Protein AF-A0A959UAZ9-F1 (afdb_monomer_lite)

Secondary structure (DSSP, 8-state):
-HHHHHHHTTS----HHHHHHHHTTTHHHHHHHHHHHHHHHHHHHHTT-GGG-S---HHHHHHHHHHHHHHHHHTHHHHHHHHHHHHHHHHHHHHHH-TT-HHHHHHHHHHHHSHHHHHHHHHTT-THHHHHHHHHHHHHHHHHHHHT-

Sequence (149 aa):
HNLILKKLRKDKKTTPKRILKILGTNYIHLIGFIITTYFSSIIFSLLKLERYTNEFTIDSLIVWVFTVPLLIFTYGLIFLGGFYLSIIIMDSIGFFLFPNQTRRILLIEWLIIIPPFVYWAFQYDYWLWLTLSVSFLITQLIKEKIINK

pLDDT: mean 85.05, std 13.97, range [45.28, 98.06]

Foldseek 3Di:
DVVVVVVVVPPPQQDPVLLVVLLVLCVLLVVLLLVLVLVVLVVCCVVCPVVNVPPDDPVVVVVCVVVVVVCCVPVVPVVVVVLSVLCSVLSVVCCRVPVPPLLVSLVVSLVVRLPVLVVCCVVVVPCSSVSSSVSSVVSSVVSSVVSVD

Structure (mmCIF, N/CA/C/O backbone):
data_AF-A0A959UAZ9-F1
#
_entry.id   AF-A0A959UAZ9-F1
#
loop_
_atom_site.group_PDB
_atom_site.id
_atom_site.type_symbol
_atom_site.label_atom_id
_atom_site.label_alt_id
_atom_site.label_comp_id
_atom_site.label_asym_id
_atom_site.label_entity_id
_atom_site.label_seq_id
_atom_site.pdbx_PDB_ins_code
_atom_site.Cartn_x
_atom_site.Cartn_y
_atom_site.Cartn_z
_atom_site.occupancy
_atom_site.B_iso_or_equiv
_atom_site.auth_seq_id
_atom_site.auth_comp_id
_atom_site.auth_asym_id
_atom_site.auth_atom_id
_atom_site.pdbx_PDB_model_num
ATOM 1 N N . HIS A 1 1 ? -25.325 -20.323 29.694 1.00 55.19 1 HIS A N 1
ATOM 2 C CA . HIS A 1 1 ? -25.968 -19.491 28.651 1.00 55.19 1 HIS A CA 1
ATOM 3 C C . HIS A 1 1 ? -25.655 -17.988 28.805 1.00 55.19 1 HIS A C 1
ATOM 5 O O . HIS A 1 1 ? -25.066 -17.405 27.904 1.00 55.19 1 HIS A O 1
ATOM 11 N N . ASN A 1 2 ? -25.900 -17.369 29.971 1.00 60.50 2 ASN A N 1
ATOM 12 C CA . ASN A 1 2 ? -25.650 -15.929 30.205 1.00 60.50 2 ASN A CA 1
ATOM 13 C C . ASN A 1 2 ? -24.175 -15.464 30.124 1.00 60.50 2 ASN A C 1
ATOM 15 O O . ASN A 1 2 ? -23.905 -14.321 29.763 1.00 60.50 2 ASN A O 1
ATOM 19 N N . LEU A 1 3 ? -23.207 -16.337 30.424 1.00 55.66 3 LEU A N 1
ATOM 20 C CA . LEU A 1 3 ? -21.769 -16.031 30.324 1.00 55.66 3 LEU A CA 1
ATOM 21 C C . LEU A 1 3 ? -21.269 -15.942 28.874 1.00 55.66 3 LEU A C 1
ATOM 23 O O . LEU A 1 3 ? -20.425 -15.104 28.573 1.00 55.66 3 LEU A O 1
ATOM 27 N N . ILE A 1 4 ? -21.830 -16.752 27.972 1.00 57.91 4 ILE A N 1
ATOM 28 C CA . ILE A 1 4 ? -21.494 -16.738 26.540 1.00 57.91 4 ILE A CA 1
ATOM 29 C C . ILE A 1 4 ? -22.067 -15.470 25.897 1.00 57.91 4 ILE A C 1
ATOM 31 O O . ILE A 1 4 ? -21.345 -14.755 25.212 1.00 57.91 4 ILE A O 1
ATOM 35 N N . LEU A 1 5 ? -23.312 -15.111 26.229 1.00 52.50 5 LEU A N 1
ATOM 36 C CA . LEU A 1 5 ? -23.935 -13.859 25.785 1.00 52.50 5 LEU A CA 1
ATOM 37 C C . LEU A 1 5 ? -23.234 -12.614 26.354 1.00 52.50 5 LEU A C 1
ATOM 39 O O . LEU A 1 5 ? -23.046 -11.643 25.630 1.00 52.50 5 LEU A O 1
ATOM 43 N N . LYS A 1 6 ? -22.764 -12.634 27.612 1.00 48.34 6 LYS A N 1
ATOM 44 C CA . LYS A 1 6 ? -21.930 -11.548 28.167 1.00 48.34 6 LYS A CA 1
ATOM 45 C C . LYS A 1 6 ? -20.558 -11.450 27.499 1.00 48.34 6 LYS A C 1
ATOM 47 O O . LYS A 1 6 ? -20.059 -10.339 27.356 1.00 48.34 6 LYS A O 1
ATOM 52 N N . LYS A 1 7 ? -19.954 -12.572 27.090 1.00 46.31 7 LYS A N 1
ATOM 53 C CA . LYS A 1 7 ? -18.667 -12.602 26.377 1.00 46.31 7 LYS A CA 1
ATOM 54 C C . LYS A 1 7 ? -18.812 -12.096 24.936 1.00 46.31 7 LYS A C 1
ATOM 56 O O . LYS A 1 7 ? -17.991 -11.294 24.516 1.00 46.31 7 LYS A O 1
ATOM 61 N N . LEU A 1 8 ? -19.906 -12.451 24.254 1.00 47.97 8 LEU A N 1
ATOM 62 C CA . LEU A 1 8 ? -20.292 -11.909 22.941 1.00 47.97 8 LEU A CA 1
ATOM 63 C C . LEU A 1 8 ? -20.649 -10.411 23.011 1.00 47.97 8 LEU A C 1
ATOM 65 O O . LEU A 1 8 ? -20.293 -9.640 22.133 1.00 47.97 8 LEU A O 1
ATOM 69 N N . ARG A 1 9 ? -21.281 -9.956 24.102 1.00 45.28 9 ARG A N 1
ATOM 70 C CA . ARG A 1 9 ? -21.607 -8.535 24.344 1.00 45.28 9 ARG A CA 1
ATOM 71 C C . ARG A 1 9 ? -20.401 -7.691 24.786 1.00 45.28 9 ARG A C 1
ATOM 73 O O . ARG A 1 9 ? -20.503 -6.468 24.844 1.00 45.28 9 ARG A O 1
ATOM 80 N N . LYS A 1 10 ? -19.266 -8.328 25.106 1.00 45.38 10 LYS A N 1
ATOM 81 C CA . LYS A 1 10 ? -17.994 -7.666 25.442 1.00 45.38 10 LYS A CA 1
ATOM 82 C C . LYS A 1 10 ? -17.097 -7.457 24.217 1.00 45.38 10 LYS A C 1
ATOM 84 O O . LYS A 1 10 ? -15.975 -6.981 24.386 1.00 45.38 10 LYS A O 1
ATOM 89 N N . ASP A 1 11 ? -17.587 -7.724 23.005 1.00 52.94 11 ASP A N 1
ATOM 90 C CA . ASP A 1 11 ? -17.076 -7.043 21.818 1.00 52.94 11 ASP A CA 1
ATOM 91 C C . ASP A 1 11 ? -17.480 -5.572 21.942 1.00 52.94 11 ASP A C 1
ATOM 93 O O . ASP A 1 11 ? -18.581 -5.152 21.583 1.00 52.94 11 ASP A O 1
ATOM 97 N N . LYS A 1 12 ? -16.599 -4.780 22.567 1.00 55.16 12 LYS A N 1
ATOM 98 C CA . LYS A 1 12 ? -16.704 -3.321 22.579 1.00 55.16 12 LYS A CA 1
ATOM 99 C C . LYS A 1 12 ? -16.917 -2.881 21.133 1.00 55.16 12 LYS A C 1
ATOM 101 O O . LYS A 1 12 ? -15.979 -2.969 20.341 1.00 55.16 12 LYS A O 1
ATOM 106 N N . LYS A 1 13 ? -18.124 -2.394 20.811 1.00 58.81 13 LYS A N 1
ATOM 107 C CA . LYS A 1 13 ? -18.386 -1.679 19.557 1.00 58.81 13 LYS A CA 1
ATOM 108 C C . LYS A 1 13 ? -17.227 -0.716 19.320 1.00 58.81 13 LYS A C 1
ATOM 110 O O . LYS A 1 13 ? -16.883 0.084 20.196 1.00 58.81 13 LYS A O 1
ATOM 115 N N . THR A 1 14 ? -16.600 -0.834 18.162 1.00 66.44 14 THR A N 1
ATOM 116 C CA . THR A 1 14 ? -15.587 0.101 17.684 1.00 66.44 14 THR A CA 1
ATOM 117 C C . THR A 1 14 ? -16.206 1.488 17.673 1.00 66.44 14 THR A C 1
ATOM 119 O O . THR A 1 14 ? -17.240 1.726 17.054 1.00 66.44 14 THR A O 1
ATOM 122 N N . THR A 1 15 ? -15.610 2.410 18.425 1.00 81.12 15 THR A N 1
ATOM 123 C CA . THR A 1 15 ? -16.076 3.794 18.427 1.00 81.12 15 THR A CA 1
ATOM 124 C C . THR A 1 15 ? -15.678 4.453 17.104 1.00 81.12 15 THR A C 1
ATOM 126 O O . THR A 1 15 ? -14.611 4.129 16.572 1.00 81.12 15 THR A O 1
ATOM 129 N N . PRO A 1 16 ? -16.450 5.428 16.590 1.00 86.38 16 PRO A N 1
ATOM 130 C CA . PRO A 1 16 ? -16.058 6.199 15.406 1.00 86.38 16 PRO A CA 1
ATOM 131 C C . PRO A 1 16 ? -14.650 6.796 15.537 1.00 86.38 16 PRO A C 1
ATOM 133 O O . PRO A 1 16 ? -13.868 6.795 14.594 1.00 86.38 16 PRO A O 1
ATOM 136 N N . LYS A 1 17 ? -14.271 7.197 16.759 1.00 88.69 17 LYS A N 1
ATOM 137 C CA . LYS A 1 17 ? -12.921 7.669 17.094 1.00 88.69 17 LYS A CA 1
ATOM 138 C C . LYS A 1 17 ? -11.832 6.621 16.834 1.00 88.69 17 LYS A C 1
ATOM 140 O O . LYS A 1 17 ? -10.735 6.985 16.425 1.00 88.69 17 LYS A O 1
ATOM 145 N N . ARG A 1 18 ? -12.100 5.334 17.085 1.00 89.56 18 ARG A N 1
ATOM 146 C CA . ARG A 1 18 ? -11.156 4.243 16.790 1.00 89.56 18 ARG A CA 1
ATOM 147 C C . ARG A 1 18 ? -11.045 4.003 15.286 1.00 89.56 18 ARG A C 1
ATOM 149 O O . ARG A 1 18 ? -9.929 3.857 14.807 1.00 89.56 18 ARG A O 1
ATOM 156 N N . ILE A 1 19 ? -12.163 4.023 14.559 1.00 91.75 19 ILE A N 1
ATOM 157 C CA . ILE A 1 19 ? -12.164 3.878 13.094 1.00 91.75 19 ILE A CA 1
ATOM 158 C C . ILE A 1 19 ? -11.368 5.020 12.452 1.00 91.75 19 ILE A C 1
ATOM 160 O O . ILE A 1 19 ? -10.458 4.756 11.681 1.00 91.75 19 ILE A O 1
ATOM 164 N N . LEU A 1 20 ? -11.598 6.274 12.856 1.00 93.81 20 LEU A N 1
ATOM 165 C CA . LEU A 1 20 ? -10.829 7.425 12.363 1.00 93.81 20 LEU A CA 1
ATOM 166 C C . LEU A 1 20 ? -9.319 7.284 12.596 1.00 93.81 20 LEU A C 1
ATOM 168 O O . LEU A 1 20 ? -8.531 7.618 11.716 1.00 93.81 20 LEU A O 1
ATOM 172 N N . LYS A 1 21 ? -8.902 6.755 13.754 1.00 93.12 21 LYS A N 1
ATOM 173 C CA . LYS A 1 21 ? -7.483 6.467 14.013 1.00 93.12 21 LYS A CA 1
ATOM 174 C C . LYS A 1 21 ? -6.924 5.418 13.054 1.00 93.12 21 LYS A C 1
ATOM 176 O O . LYS A 1 21 ? -5.815 5.598 12.573 1.00 93.12 21 LYS A O 1
ATOM 181 N N . ILE A 1 22 ? -7.682 4.355 12.783 1.00 94.12 22 ILE A N 1
ATOM 182 C CA . ILE A 1 22 ? -7.292 3.299 11.839 1.00 94.12 22 ILE A CA 1
ATOM 183 C C . ILE A 1 22 ? -7.173 3.872 10.426 1.00 94.12 22 ILE A C 1
ATOM 185 O O . ILE A 1 22 ? -6.133 3.704 9.800 1.00 94.12 22 ILE A O 1
ATOM 189 N N . LEU A 1 23 ? -8.165 4.633 9.962 1.00 95.56 23 LEU A N 1
ATOM 190 C CA . LEU A 1 23 ? -8.113 5.298 8.656 1.00 95.56 23 LEU A CA 1
ATOM 191 C C . LEU A 1 23 ? -6.904 6.237 8.541 1.00 95.56 23 LEU A C 1
ATOM 193 O O . LEU A 1 23 ? -6.236 6.282 7.511 1.00 95.56 23 LEU A O 1
ATOM 197 N N . GLY A 1 24 ? -6.566 6.925 9.634 1.00 94.81 24 GLY A N 1
ATOM 198 C CA . GLY A 1 24 ? -5.377 7.766 9.734 1.00 94.81 24 GLY A CA 1
ATOM 199 C C . GLY A 1 24 ? -4.048 7.018 9.607 1.00 94.81 24 GLY A C 1
ATOM 200 O O . GLY A 1 24 ? -3.026 7.674 9.466 1.00 94.81 24 GLY A O 1
ATOM 201 N N . THR A 1 25 ? -4.029 5.680 9.627 1.00 96.25 25 THR A N 1
ATOM 202 C CA . THR A 1 25 ? -2.819 4.874 9.374 1.00 96.25 25 THR A CA 1
ATOM 203 C C . THR A 1 25 ? -2.614 4.527 7.899 1.00 96.25 25 THR A C 1
ATOM 205 O O . THR A 1 25 ? -1.526 4.093 7.529 1.00 96.25 25 THR A O 1
ATOM 208 N N . ASN A 1 26 ? -3.603 4.779 7.032 1.00 96.50 26 ASN A N 1
ATOM 209 C CA . ASN A 1 26 ? -3.554 4.383 5.619 1.00 96.50 26 ASN A CA 1
ATOM 210 C C . ASN A 1 26 ? -2.456 5.091 4.813 1.00 96.50 26 ASN A C 1
ATOM 212 O O . ASN A 1 26 ? -2.047 4.572 3.776 1.00 96.50 26 ASN A O 1
ATOM 216 N N . TYR A 1 27 ? -1.911 6.212 5.307 1.00 95.31 27 TYR A N 1
ATOM 217 C CA . TYR A 1 27 ? -0.779 6.914 4.681 1.00 95.31 27 TYR A CA 1
ATOM 218 C C . TYR A 1 27 ? 0.443 6.010 4.459 1.00 95.31 27 TYR A C 1
ATOM 220 O O . TYR A 1 27 ? 1.245 6.262 3.557 1.00 95.31 27 TYR A O 1
ATOM 228 N N . ILE A 1 28 ? 0.586 4.943 5.255 1.00 96.88 28 ILE A N 1
ATOM 229 C CA . ILE A 1 28 ? 1.693 4.001 5.121 1.00 96.88 28 ILE A CA 1
ATOM 230 C C . ILE A 1 28 ? 1.719 3.321 3.752 1.00 96.88 28 ILE A C 1
ATOM 232 O O . ILE A 1 28 ? 2.799 3.031 3.244 1.00 96.88 28 ILE A O 1
ATOM 236 N N . HIS A 1 29 ? 0.558 3.121 3.122 1.00 96.25 29 HIS A N 1
ATOM 237 C CA . HIS A 1 29 ? 0.475 2.526 1.792 1.00 96.25 29 HIS A CA 1
ATOM 238 C C . HIS A 1 29 ? 1.056 3.456 0.722 1.00 96.25 29 HIS A C 1
ATOM 240 O O . HIS A 1 29 ? 1.762 2.983 -0.162 1.00 96.25 29 HIS A O 1
ATOM 246 N N . LEU A 1 30 ? 0.849 4.777 0.834 1.00 93.12 30 LEU A N 1
ATOM 247 C CA . LEU A 1 30 ? 1.484 5.746 -0.071 1.00 93.12 30 LEU A CA 1
ATOM 248 C C . LEU A 1 30 ? 3.007 5.717 0.076 1.00 93.12 30 LEU A C 1
ATOM 250 O O . LEU A 1 30 ? 3.714 5.658 -0.927 1.00 93.12 30 LEU A O 1
ATOM 254 N N . ILE A 1 31 ? 3.511 5.707 1.314 1.00 93.62 31 ILE A N 1
ATOM 255 C CA . ILE A 1 31 ? 4.955 5.604 1.568 1.00 93.62 31 ILE A CA 1
ATOM 256 C C . ILE A 1 31 ? 5.501 4.299 0.974 1.00 93.62 31 ILE A C 1
ATOM 258 O O . ILE A 1 31 ? 6.507 4.318 0.267 1.00 93.62 31 ILE A O 1
ATOM 262 N N . GLY A 1 32 ? 4.811 3.178 1.203 1.00 95.31 32 GLY A N 1
ATOM 263 C CA . GLY A 1 32 ? 5.168 1.878 0.639 1.00 95.31 32 GLY A CA 1
ATOM 264 C C . GLY A 1 32 ? 5.216 1.884 -0.884 1.00 95.31 32 GLY A C 1
ATOM 265 O O . GLY A 1 32 ? 6.203 1.437 -1.459 1.00 95.31 32 GLY A O 1
ATOM 266 N N . PHE A 1 33 ? 4.201 2.440 -1.546 1.00 93.50 33 PHE A N 1
ATOM 267 C CA . PHE A 1 33 ? 4.148 2.523 -3.006 1.00 93.50 33 PHE A CA 1
ATOM 268 C C . PHE A 1 33 ? 5.271 3.380 -3.581 1.00 93.50 33 PHE A C 1
ATOM 270 O O . PHE A 1 33 ? 5.894 2.968 -4.558 1.00 93.50 33 PHE A O 1
ATOM 277 N N . ILE A 1 34 ? 5.586 4.520 -2.963 1.00 90.25 34 ILE A N 1
ATOM 278 C CA . ILE A 1 34 ? 6.705 5.371 -3.389 1.00 90.25 34 ILE A CA 1
ATOM 279 C C . ILE A 1 34 ? 8.026 4.601 -3.274 1.00 90.25 34 ILE A C 1
ATOM 281 O O . ILE A 1 34 ? 8.755 4.483 -4.259 1.00 90.25 34 ILE A O 1
ATOM 285 N N . ILE A 1 35 ? 8.310 4.020 -2.102 1.00 92.38 35 ILE A N 1
ATOM 286 C CA . ILE A 1 35 ? 9.539 3.248 -1.862 1.00 92.38 35 ILE A CA 1
ATOM 287 C C . ILE A 1 35 ? 9.641 2.084 -2.852 1.00 92.38 35 ILE A C 1
ATOM 289 O O . ILE A 1 35 ? 10.664 1.915 -3.513 1.00 92.38 35 ILE A O 1
ATOM 293 N N . THR A 1 36 ? 8.574 1.300 -3.001 1.00 93.56 36 THR A N 1
ATOM 294 C CA . THR A 1 36 ? 8.547 0.162 -3.922 1.00 93.56 36 THR A CA 1
ATOM 295 C C . THR A 1 36 ? 8.720 0.593 -5.368 1.00 93.56 36 THR A C 1
ATOM 297 O O . THR A 1 36 ? 9.395 -0.115 -6.110 1.00 93.56 36 THR A O 1
ATOM 300 N N . THR A 1 37 ? 8.173 1.737 -5.778 1.00 89.56 37 THR A N 1
ATOM 301 C CA . THR A 1 37 ? 8.356 2.248 -7.141 1.00 89.56 37 THR A CA 1
ATOM 302 C C . THR A 1 37 ? 9.829 2.523 -7.426 1.00 89.56 37 THR A C 1
ATOM 304 O O . THR A 1 37 ? 10.338 2.062 -8.447 1.00 89.56 37 THR A O 1
ATOM 307 N N . TYR A 1 38 ? 10.555 3.159 -6.501 1.00 87.06 38 TYR A N 1
ATOM 308 C CA . TYR A 1 38 ? 12.001 3.356 -6.649 1.00 87.06 38 TYR A CA 1
ATOM 309 C C . TYR A 1 38 ? 12.775 2.038 -6.687 1.00 87.06 38 TYR A C 1
ATOM 311 O O . TYR A 1 38 ? 13.528 1.795 -7.628 1.00 87.06 38 TYR A O 1
ATOM 319 N N . PHE A 1 39 ? 12.556 1.160 -5.704 1.00 90.12 39 PHE A N 1
ATOM 320 C CA . PHE A 1 39 ? 13.264 -0.121 -5.633 1.00 90.12 39 PHE A CA 1
ATOM 321 C C . PHE A 1 39 ? 13.002 -1.003 -6.855 1.00 90.12 39 PHE A C 1
ATOM 323 O O . PHE A 1 39 ? 13.938 -1.577 -7.405 1.00 90.12 39 PHE A O 1
ATOM 330 N N . SER A 1 40 ? 11.750 -1.082 -7.310 1.00 89.44 40 SER A N 1
ATOM 331 C CA . SER A 1 40 ? 11.388 -1.871 -8.493 1.00 89.44 40 SER A CA 1
ATOM 332 C C . SER A 1 40 ? 12.080 -1.332 -9.734 1.00 89.44 40 SER A C 1
ATOM 334 O O . SER A 1 40 ? 12.587 -2.108 -10.526 1.00 89.44 40 SER A O 1
ATOM 336 N N . SER A 1 41 ? 12.161 -0.011 -9.877 1.00 83.00 41 SER A N 1
ATOM 337 C CA . SER A 1 41 ? 12.796 0.617 -11.037 1.00 83.00 41 SER A CA 1
ATOM 338 C C . SER A 1 41 ? 14.295 0.332 -11.102 1.00 83.00 41 SER A C 1
ATOM 340 O O . SER A 1 41 ? 14.806 -0.004 -12.167 1.00 83.00 41 SER A O 1
ATOM 342 N N . ILE A 1 42 ? 14.980 0.375 -9.953 1.00 84.25 42 ILE A N 1
ATOM 343 C CA . ILE A 1 42 ? 16.390 -0.025 -9.843 1.00 84.25 42 ILE A CA 1
ATOM 344 C C . ILE A 1 42 ? 16.547 -1.501 -10.229 1.00 84.25 42 ILE A C 1
ATOM 346 O O . ILE A 1 42 ? 17.356 -1.833 -11.091 1.00 84.25 42 ILE A O 1
ATOM 350 N N . ILE A 1 43 ? 15.744 -2.391 -9.635 1.00 88.12 43 ILE A N 1
ATOM 351 C CA . ILE A 1 43 ? 15.811 -3.835 -9.902 1.00 88.12 43 ILE A CA 1
ATOM 352 C C . ILE A 1 43 ? 15.529 -4.137 -11.378 1.00 88.12 43 ILE A C 1
ATOM 3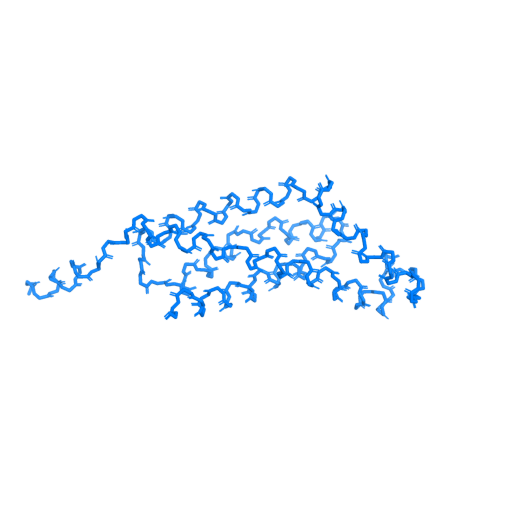54 O O . ILE A 1 43 ? 16.257 -4.905 -11.998 1.00 88.12 43 ILE A O 1
ATOM 358 N N . PHE A 1 44 ? 14.498 -3.532 -11.964 1.00 87.44 44 PHE A N 1
ATOM 359 C CA . PHE A 1 44 ? 14.105 -3.800 -13.344 1.00 87.44 44 PHE A CA 1
ATOM 360 C C . PHE A 1 44 ? 15.125 -3.292 -14.361 1.00 87.44 44 PHE A C 1
ATOM 362 O O . PHE A 1 44 ? 15.349 -3.961 -15.370 1.00 87.44 44 PHE A O 1
ATOM 369 N N . SER A 1 45 ? 15.778 -2.164 -14.072 1.00 82.56 45 SER A N 1
ATOM 370 C CA . SER A 1 45 ? 16.893 -1.665 -14.878 1.00 82.56 45 SER A CA 1
ATOM 371 C C . SER A 1 45 ? 18.091 -2.621 -14.825 1.00 82.56 45 SER A C 1
ATOM 373 O O . SER A 1 45 ? 18.625 -2.997 -15.867 1.00 82.56 45 SER A O 1
ATOM 375 N N . LEU A 1 46 ? 18.445 -3.128 -13.635 1.00 84.38 46 LEU A N 1
ATOM 376 C CA . LEU A 1 46 ? 19.502 -4.138 -13.478 1.00 84.38 46 LEU A CA 1
ATOM 377 C C . LEU A 1 46 ? 19.188 -5.448 -14.221 1.00 84.38 46 LEU A C 1
ATOM 379 O O . LEU A 1 46 ? 20.092 -6.080 -14.764 1.00 84.38 46 LEU A O 1
ATOM 383 N N . LEU A 1 47 ? 17.912 -5.841 -14.274 1.00 87.56 47 LEU A N 1
ATOM 384 C CA . LEU A 1 47 ? 17.438 -7.025 -15.000 1.00 87.56 47 LEU A CA 1
ATOM 385 C C . LEU A 1 47 ? 17.271 -6.801 -16.512 1.00 87.56 47 LEU A C 1
ATOM 387 O O . LEU A 1 47 ? 16.930 -7.747 -17.218 1.00 87.56 47 LEU A O 1
ATOM 391 N N . LYS A 1 48 ? 17.506 -5.580 -17.017 1.00 82.44 48 LYS A N 1
ATOM 392 C CA . LYS A 1 48 ? 17.361 -5.208 -18.435 1.00 82.44 48 LYS A CA 1
ATOM 393 C C . LYS A 1 48 ? 15.998 -5.580 -19.036 1.00 82.44 48 LYS A C 1
ATOM 395 O O . LYS A 1 48 ? 15.915 -5.975 -20.197 1.00 82.44 48 LYS A O 1
ATOM 400 N N . LEU A 1 49 ? 14.921 -5.445 -18.259 1.00 81.12 49 LEU A N 1
ATOM 401 C CA . LEU A 1 49 ? 13.555 -5.580 -18.780 1.00 81.12 49 LEU A CA 1
ATOM 402 C C . LEU A 1 49 ? 13.331 -4.534 -19.882 1.00 81.12 49 LEU A C 1
ATOM 404 O O . LEU A 1 49 ? 13.679 -3.376 -19.666 1.00 81.12 49 LEU A O 1
ATOM 408 N N . GLU A 1 50 ? 12.744 -4.913 -21.027 1.00 67.25 50 GLU A N 1
ATOM 409 C CA . GLU A 1 50 ? 12.666 -4.100 -22.266 1.00 67.25 50 GLU A CA 1
ATOM 410 C C . GLU A 1 50 ? 12.248 -2.633 -22.049 1.00 67.25 50 GLU A C 1
ATOM 412 O O . GLU A 1 50 ? 12.759 -1.736 -22.717 1.00 67.25 50 GLU A O 1
ATOM 417 N N . ARG A 1 51 ? 11.367 -2.369 -21.074 1.00 68.50 51 ARG A N 1
ATOM 418 C CA . ARG A 1 51 ? 10.835 -1.032 -20.747 1.00 68.50 51 ARG A CA 1
ATOM 419 C C . ARG A 1 51 ? 11.700 -0.209 -19.769 1.00 68.50 51 ARG A C 1
ATOM 421 O O . ARG A 1 51 ? 11.376 0.941 -19.486 1.00 68.50 51 ARG A O 1
ATOM 428 N N . TYR A 1 52 ? 12.778 -0.788 -19.245 1.00 66.31 52 TYR A N 1
ATOM 429 C CA . TYR A 1 52 ? 13.685 -0.221 -18.234 1.00 66.31 52 TYR A CA 1
ATOM 430 C C . TYR A 1 52 ? 15.153 -0.215 -18.702 1.00 66.31 52 TYR A C 1
ATOM 432 O O . TYR A 1 52 ? 16.067 -0.082 -17.890 1.00 66.31 52 TYR A O 1
ATOM 440 N N . THR A 1 53 ? 15.376 -0.359 -20.011 1.00 56.72 53 THR A N 1
ATOM 441 C CA . THR A 1 53 ? 16.685 -0.535 -20.668 1.00 56.72 53 THR A CA 1
ATOM 442 C C . THR A 1 53 ? 17.540 0.723 -20.770 1.00 56.72 53 THR A C 1
ATOM 444 O O . THR A 1 53 ? 18.677 0.635 -21.232 1.00 56.72 53 THR A O 1
ATOM 447 N N . ASN A 1 54 ? 17.044 1.878 -20.322 1.00 60.25 54 ASN A N 1
ATOM 448 C CA . ASN A 1 54 ? 17.892 3.058 -20.183 1.00 60.25 54 ASN A CA 1
ATOM 449 C C . ASN A 1 54 ? 19.050 2.727 -19.232 1.00 60.25 54 ASN A C 1
ATOM 451 O O . ASN A 1 54 ? 18.826 2.158 -18.160 1.00 60.25 54 ASN A O 1
ATOM 455 N N . GLU A 1 55 ? 20.276 3.070 -19.630 1.00 60.16 55 GLU A N 1
ATOM 456 C CA . GLU A 1 55 ? 21.454 2.866 -18.790 1.00 60.16 55 GLU A CA 1
ATOM 457 C C . GLU A 1 55 ? 21.241 3.528 -17.425 1.00 60.16 55 GLU A C 1
ATOM 459 O O . GLU A 1 55 ? 20.924 4.716 -17.328 1.00 60.16 55 GLU A O 1
ATOM 464 N N . PHE A 1 56 ? 21.396 2.743 -16.358 1.00 64.06 56 PHE A N 1
ATOM 465 C CA . PHE A 1 56 ? 21.287 3.242 -14.996 1.00 64.06 56 PHE A CA 1
ATOM 466 C C . PHE A 1 56 ? 22.495 4.132 -14.677 1.00 64.06 56 PHE A C 1
ATOM 468 O O . PHE A 1 56 ? 23.570 3.642 -14.331 1.00 64.06 56 PHE A O 1
ATOM 475 N N . THR A 1 57 ? 22.322 5.446 -14.799 1.00 67.88 57 THR A N 1
ATOM 476 C CA . THR A 1 57 ? 23.329 6.461 -14.449 1.00 67.88 57 THR A CA 1
ATOM 477 C C . THR A 1 57 ? 22.917 7.247 -13.202 1.00 67.88 57 THR A C 1
ATOM 479 O O . THR A 1 57 ? 21.736 7.306 -12.852 1.00 67.88 57 THR A O 1
ATOM 482 N N . ILE A 1 58 ? 23.869 7.894 -12.520 1.00 69.56 58 ILE A N 1
ATOM 483 C CA . ILE A 1 58 ? 23.570 8.766 -11.364 1.00 69.56 58 ILE A CA 1
ATOM 484 C C . ILE A 1 58 ? 22.628 9.912 -11.773 1.00 69.56 58 ILE A C 1
ATOM 486 O O . ILE A 1 58 ? 21.692 10.231 -11.037 1.00 69.56 58 ILE A O 1
ATOM 490 N N . ASP A 1 59 ? 22.811 10.461 -12.975 1.00 71.31 59 ASP A N 1
ATOM 491 C CA . ASP A 1 59 ? 21.948 11.507 -13.531 1.00 71.31 59 ASP A CA 1
ATOM 492 C C . ASP A 1 59 ? 20.514 11.007 -13.739 1.00 71.31 59 ASP A C 1
ATOM 494 O O . ASP A 1 59 ? 19.553 11.703 -13.403 1.00 71.31 59 ASP A O 1
ATOM 498 N N . SER A 1 60 ? 20.352 9.761 -14.204 1.00 69.56 60 SER A N 1
ATOM 499 C CA . SER A 1 60 ? 19.033 9.130 -14.284 1.00 69.56 60 SER A CA 1
ATOM 500 C C . SER A 1 60 ? 18.392 9.016 -12.895 1.00 69.56 60 SER A C 1
ATOM 502 O O . SER A 1 60 ? 17.226 9.352 -12.725 1.00 69.56 60 SER A O 1
ATOM 504 N N . LEU A 1 61 ? 19.156 8.675 -11.857 1.00 69.25 61 LEU A N 1
ATOM 505 C CA . LEU A 1 61 ? 18.653 8.546 -10.488 1.00 69.25 61 LEU A CA 1
ATOM 506 C C . LEU A 1 61 ? 18.069 9.869 -9.956 1.00 69.25 61 LEU A C 1
ATOM 508 O O . LEU A 1 61 ? 16.980 9.872 -9.381 1.00 69.25 61 LEU A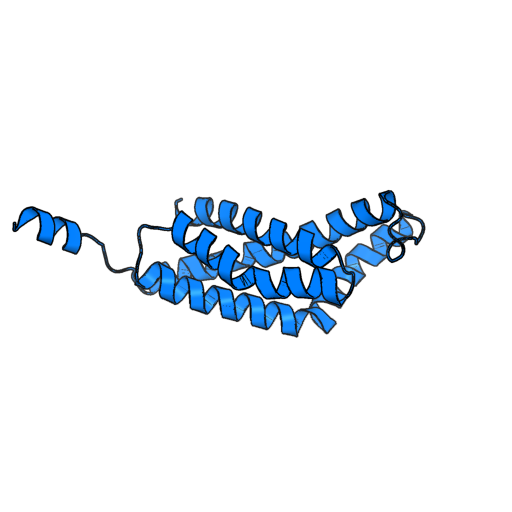 O 1
ATOM 512 N N . ILE A 1 62 ? 18.743 10.998 -10.208 1.00 70.44 62 ILE A N 1
ATOM 513 C CA . ILE A 1 62 ? 18.271 12.338 -9.815 1.00 70.44 62 ILE A CA 1
ATOM 514 C C . ILE A 1 62 ? 16.967 12.685 -10.536 1.00 70.44 62 ILE A C 1
ATOM 516 O O . ILE A 1 62 ? 16.006 13.114 -9.898 1.00 70.44 62 ILE A O 1
ATOM 520 N N . VAL A 1 63 ? 16.898 12.456 -11.850 1.00 72.69 63 VAL A N 1
ATOM 521 C CA . VAL A 1 63 ? 15.675 12.688 -12.629 1.00 72.69 63 VAL A CA 1
ATOM 522 C C . VAL A 1 63 ? 14.527 11.845 -12.073 1.00 72.69 63 VAL A C 1
ATOM 524 O O . VAL A 1 63 ? 13.432 12.359 -11.841 1.00 72.69 63 VAL A O 1
ATOM 527 N N . TRP A 1 64 ? 14.768 10.571 -11.769 1.00 71.44 64 TRP A N 1
ATOM 528 C CA . TRP A 1 64 ? 13.747 9.669 -11.239 1.00 71.44 64 TRP A CA 1
ATOM 529 C C . TRP A 1 64 ? 13.192 10.116 -9.879 1.00 71.44 64 TRP A C 1
ATOM 531 O O . TRP A 1 64 ? 11.982 9.999 -9.672 1.00 71.44 64 TRP A O 1
ATOM 541 N N . VAL A 1 65 ? 14.018 10.690 -8.993 1.00 75.12 65 VAL A N 1
ATOM 542 C CA . VAL A 1 65 ? 13.578 11.233 -7.689 1.00 75.12 65 VAL A CA 1
ATOM 543 C C . VAL A 1 65 ? 12.491 12.304 -7.837 1.00 75.12 65 VAL A C 1
ATOM 545 O O . VAL A 1 65 ? 11.573 12.381 -7.020 1.00 75.12 65 VAL A O 1
ATOM 548 N N . PHE A 1 66 ? 12.551 13.113 -8.895 1.00 75.56 66 PHE A N 1
ATOM 549 C CA . PHE A 1 66 ? 11.543 14.143 -9.158 1.00 75.56 66 PHE A CA 1
ATOM 550 C C . PHE A 1 66 ? 10.415 13.654 -10.070 1.00 75.56 66 PHE A C 1
ATOM 552 O O . PHE A 1 66 ? 9.266 14.072 -9.919 1.00 75.56 66 PHE A O 1
ATOM 559 N N . THR A 1 67 ? 10.712 12.732 -10.985 1.00 74.19 67 THR A N 1
ATOM 560 C CA . THR A 1 67 ? 9.740 12.270 -11.984 1.00 74.19 67 THR A CA 1
ATOM 561 C C . THR A 1 67 ? 8.739 11.280 -11.393 1.00 74.19 67 THR A C 1
ATOM 563 O O . THR A 1 67 ? 7.566 11.331 -11.747 1.00 74.19 67 THR A O 1
ATOM 566 N N . VAL A 1 68 ? 9.150 10.409 -10.463 1.00 76.75 68 VAL A N 1
ATOM 567 C CA . VAL A 1 68 ? 8.253 9.411 -9.849 1.00 76.75 68 VAL A CA 1
ATOM 568 C C . VAL A 1 68 ? 7.110 10.066 -9.060 1.00 76.75 68 VAL A C 1
ATOM 570 O O . VAL A 1 68 ? 5.955 9.724 -9.326 1.00 76.75 68 VAL A O 1
ATOM 573 N N . PRO A 1 69 ? 7.351 11.034 -8.151 1.00 78.12 69 PRO A N 1
ATOM 574 C CA . PRO A 1 69 ? 6.267 11.756 -7.494 1.00 78.12 69 PRO A CA 1
ATOM 575 C C . PRO A 1 69 ? 5.386 12.480 -8.512 1.00 78.12 69 PRO A C 1
ATOM 577 O O . PRO A 1 69 ? 4.166 12.377 -8.434 1.00 78.12 69 PRO A O 1
ATOM 580 N N . LEU A 1 70 ? 5.980 13.145 -9.509 1.00 78.94 70 LEU A N 1
ATOM 581 C CA . LEU A 1 70 ? 5.229 13.853 -10.545 1.00 78.94 70 LEU A CA 1
ATOM 582 C C . LEU A 1 70 ? 4.301 12.907 -11.324 1.00 78.94 70 LEU A C 1
ATOM 584 O O . LEU A 1 70 ? 3.128 13.221 -11.502 1.00 78.94 70 LEU A O 1
ATOM 588 N N . LEU A 1 71 ? 4.784 11.734 -11.741 1.00 73.12 71 LEU A N 1
ATOM 589 C CA . LEU A 1 71 ? 4.000 10.697 -12.425 1.00 73.12 71 LEU A CA 1
ATOM 590 C C . LEU A 1 71 ? 2.860 10.173 -11.547 1.00 73.12 71 LEU A C 1
ATOM 592 O O . LEU A 1 71 ? 1.730 10.026 -12.017 1.00 73.12 71 LEU A O 1
ATOM 596 N N . ILE A 1 72 ? 3.126 9.949 -10.259 1.00 76.62 72 ILE A N 1
ATOM 597 C CA . ILE A 1 72 ? 2.104 9.548 -9.288 1.00 76.62 72 ILE A CA 1
ATOM 598 C C . ILE A 1 72 ? 1.030 10.639 -9.141 1.00 76.62 72 ILE A C 1
ATOM 600 O O . ILE A 1 72 ? -0.158 10.327 -9.113 1.00 76.62 72 ILE A O 1
ATOM 604 N N . PHE A 1 73 ? 1.419 11.914 -9.088 1.00 75.62 73 PHE A N 1
ATOM 605 C CA . PHE A 1 73 ? 0.490 13.035 -8.920 1.00 75.62 73 PHE A CA 1
ATOM 606 C C . PHE A 1 73 ? -0.186 13.503 -10.218 1.00 75.62 73 PHE A C 1
ATOM 608 O O . PHE A 1 73 ? -1.157 14.245 -10.152 1.00 75.62 73 PHE A O 1
ATOM 615 N N . THR A 1 74 ? 0.275 13.076 -11.392 1.00 74.44 74 THR A N 1
ATOM 616 C CA . THR A 1 74 ? -0.346 13.431 -12.682 1.00 74.44 74 THR A CA 1
ATOM 617 C C . THR A 1 74 ? -1.209 12.294 -13.215 1.00 74.44 74 THR A C 1
ATOM 619 O O . THR A 1 74 ? -2.399 12.481 -13.452 1.00 74.44 74 THR A O 1
ATOM 622 N N . TYR A 1 75 ? -0.641 11.095 -13.336 1.00 72.19 75 TYR A N 1
ATOM 623 C CA . TYR A 1 75 ? -1.323 9.920 -13.883 1.00 72.19 75 TYR A CA 1
ATOM 624 C C . TYR A 1 75 ? -1.791 8.953 -12.792 1.00 72.19 75 TYR A C 1
ATOM 626 O O . TYR A 1 75 ? -2.821 8.295 -12.933 1.00 72.19 75 TYR A O 1
ATOM 634 N N . GLY A 1 76 ? -1.066 8.885 -11.675 1.00 79.69 76 GLY A N 1
ATOM 635 C CA . GLY A 1 76 ? -1.373 7.973 -10.573 1.00 79.69 76 GLY A CA 1
ATOM 636 C C . GLY A 1 76 ? -2.541 8.404 -9.683 1.00 79.69 76 GLY A C 1
ATOM 637 O O . GLY A 1 76 ? -3.022 7.580 -8.912 1.00 79.69 76 GLY A O 1
ATOM 638 N N . LEU A 1 77 ? -3.037 9.645 -9.780 1.00 84.12 77 LEU A N 1
ATOM 639 C CA . LEU A 1 77 ? -4.074 10.161 -8.873 1.00 84.12 77 LEU A CA 1
ATOM 640 C C . LEU A 1 77 ? -5.404 9.420 -8.972 1.00 84.12 77 LEU A C 1
ATOM 642 O O . LEU A 1 77 ? -6.022 9.166 -7.943 1.00 84.12 77 LEU A O 1
ATOM 646 N N . ILE A 1 78 ? -5.847 9.062 -10.180 1.00 86.81 78 ILE A N 1
ATOM 647 C CA . ILE A 1 78 ? -7.110 8.328 -10.369 1.00 86.81 78 ILE A CA 1
ATOM 648 C C . ILE A 1 78 ? -7.010 6.963 -9.686 1.00 86.81 78 ILE A C 1
ATOM 650 O O . ILE A 1 78 ? -7.892 6.562 -8.926 1.00 86.81 78 ILE A O 1
ATOM 654 N N . PHE A 1 79 ? -5.890 6.281 -9.915 1.00 87.00 79 PHE A N 1
ATOM 655 C CA . PHE A 1 79 ? -5.604 4.996 -9.304 1.00 87.00 79 PHE A CA 1
ATOM 656 C C . PHE A 1 79 ? -5.473 5.105 -7.776 1.00 87.00 79 PHE A C 1
ATOM 658 O O . PHE A 1 79 ? -6.123 4.353 -7.052 1.00 87.00 79 PHE A O 1
ATOM 665 N N . LEU A 1 80 ? -4.698 6.070 -7.273 1.00 90.25 80 LEU A N 1
ATOM 666 C CA . LEU A 1 80 ? -4.540 6.314 -5.839 1.00 90.25 80 LEU A CA 1
ATOM 667 C C . LEU A 1 80 ? -5.870 6.664 -5.178 1.00 90.25 80 LEU A C 1
ATOM 669 O O . LEU A 1 80 ? -6.157 6.158 -4.098 1.00 90.25 80 LEU A O 1
ATOM 673 N N . GLY A 1 81 ? -6.691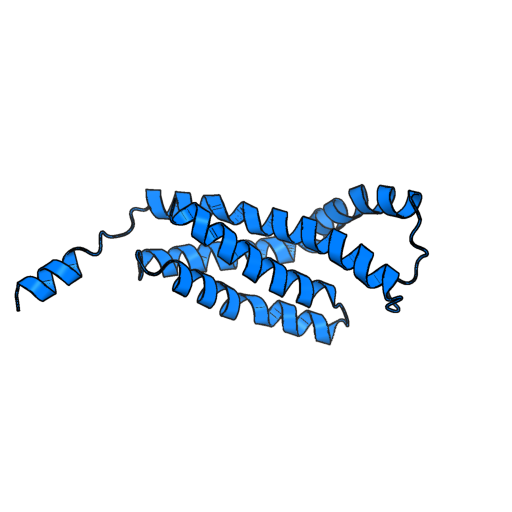 7.493 -5.821 1.00 91.81 81 GLY A N 1
ATOM 674 C CA . GLY A 1 81 ? -8.022 7.844 -5.346 1.00 91.81 81 GLY A CA 1
ATOM 675 C C . GLY A 1 81 ? -8.907 6.609 -5.209 1.00 91.81 81 GLY A C 1
ATOM 676 O O . GLY A 1 81 ? -9.468 6.380 -4.139 1.00 91.81 81 GLY A O 1
ATOM 677 N N . GLY A 1 82 ? -8.970 5.769 -6.247 1.00 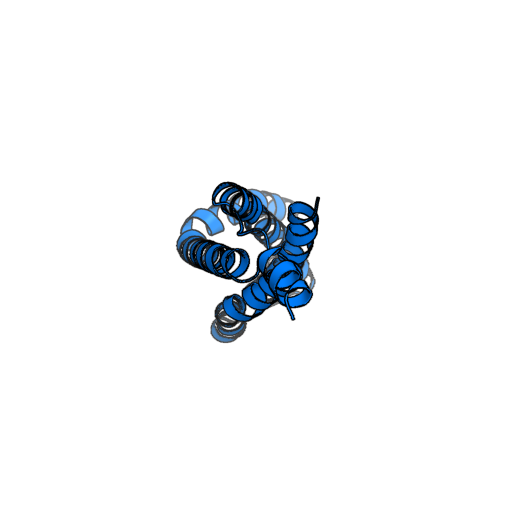93.06 82 GLY A N 1
ATOM 678 C CA . GLY A 1 82 ? -9.721 4.511 -6.215 1.00 93.06 82 GLY A CA 1
ATOM 679 C C . GLY A 1 82 ? -9.208 3.534 -5.152 1.00 93.06 82 GLY A C 1
ATOM 680 O O . GLY A 1 82 ? -10.000 2.944 -4.415 1.00 93.06 82 GLY A O 1
ATOM 681 N N . PHE A 1 83 ? -7.889 3.411 -5.016 1.00 95.31 83 PHE A N 1
ATOM 682 C CA . PHE A 1 83 ? -7.242 2.585 -4.001 1.00 95.31 83 PHE A CA 1
ATOM 683 C C . PHE A 1 83 ? -7.571 3.055 -2.577 1.00 95.31 83 PHE A C 1
ATOM 685 O O . PHE A 1 83 ? -8.069 2.272 -1.769 1.00 95.31 83 PHE A O 1
ATOM 692 N N . TYR A 1 84 ? -7.364 4.340 -2.273 1.00 95.75 84 TYR A N 1
ATOM 693 C CA . TYR A 1 84 ? -7.650 4.895 -0.949 1.00 95.75 84 TYR A CA 1
ATOM 694 C C . TYR A 1 84 ? -9.135 4.858 -0.616 1.00 95.75 84 TYR A C 1
ATOM 696 O O . TYR A 1 84 ? -9.489 4.524 0.512 1.00 95.75 84 TYR A O 1
ATOM 704 N N . LEU A 1 85 ? -10.006 5.147 -1.584 1.00 96.12 85 LEU A N 1
ATOM 705 C CA . LEU A 1 85 ? -11.447 5.028 -1.394 1.00 96.12 85 LEU A CA 1
ATOM 706 C C . LEU A 1 85 ? -11.833 3.587 -1.037 1.00 96.12 85 LEU A C 1
ATOM 708 O O . LEU A 1 85 ? -12.573 3.372 -0.079 1.00 96.12 85 LEU A O 1
ATOM 712 N N . SER A 1 86 ? -11.276 2.605 -1.751 1.00 96.38 86 SER A N 1
ATOM 713 C CA . SER A 1 86 ? -11.520 1.181 -1.494 1.00 96.38 86 SER A CA 1
ATOM 714 C C . SER A 1 86 ? -11.059 0.768 -0.096 1.00 96.38 86 SER A C 1
ATOM 716 O O . SER A 1 86 ? -11.820 0.131 0.629 1.00 96.38 86 SER A O 1
ATOM 718 N N . ILE A 1 87 ? -9.855 1.177 0.321 1.00 96.50 87 ILE A N 1
ATOM 719 C CA . ILE A 1 87 ? -9.349 0.888 1.671 1.00 96.50 87 ILE A CA 1
ATOM 720 C C . ILE A 1 87 ? -10.217 1.556 2.731 1.00 96.50 87 ILE A C 1
ATOM 722 O O . ILE A 1 87 ? -10.585 0.904 3.697 1.00 96.50 87 ILE A O 1
ATOM 726 N N . ILE A 1 88 ? -10.583 2.828 2.561 1.00 96.50 88 ILE A N 1
ATOM 727 C CA . ILE A 1 88 ? -11.403 3.545 3.546 1.00 96.50 88 ILE A CA 1
ATOM 728 C C . ILE A 1 88 ? -12.752 2.848 3.745 1.00 96.50 88 ILE A C 1
ATOM 730 O O . ILE A 1 88 ? -13.192 2.680 4.885 1.00 96.50 88 ILE A O 1
ATOM 734 N N . ILE A 1 89 ? -13.401 2.428 2.655 1.00 96.38 89 ILE A N 1
ATOM 735 C CA . ILE A 1 89 ? -14.664 1.683 2.708 1.00 96.38 89 ILE A CA 1
ATOM 736 C C . ILE A 1 89 ? -14.458 0.347 3.429 1.00 96.38 89 ILE A C 1
ATOM 738 O O . ILE A 1 89 ? -15.195 0.034 4.367 1.00 96.38 89 ILE A O 1
ATOM 742 N N . MET A 1 90 ? -13.442 -0.417 3.029 1.00 96.00 90 MET A N 1
ATOM 743 C CA . MET A 1 90 ? -13.159 -1.733 3.596 1.00 96.00 90 MET A CA 1
ATOM 744 C C . MET A 1 90 ? -12.781 -1.676 5.078 1.00 96.00 90 MET A C 1
ATOM 746 O O . MET A 1 90 ? -13.360 -2.424 5.861 1.00 96.00 90 MET A O 1
ATOM 750 N N . ASP A 1 91 ? -11.903 -0.756 5.480 1.00 94.81 91 ASP A N 1
ATOM 751 C CA . ASP A 1 91 ? -11.530 -0.517 6.877 1.00 94.81 91 ASP A CA 1
ATOM 752 C C . ASP A 1 91 ? -12.773 -0.176 7.704 1.00 94.81 91 ASP A C 1
ATOM 754 O O . ASP A 1 91 ? -12.996 -0.718 8.790 1.00 94.81 91 ASP A O 1
ATOM 758 N N . SER A 1 92 ? -13.607 0.733 7.186 1.00 94.62 92 SER A N 1
ATOM 759 C CA . SER A 1 92 ? -14.806 1.193 7.886 1.00 94.62 92 SER A CA 1
ATOM 760 C C . SER A 1 92 ? -15.775 0.038 8.125 1.00 94.62 92 SER A C 1
ATOM 762 O O . SER A 1 92 ? -16.263 -0.125 9.242 1.00 94.62 92 SER A O 1
ATOM 764 N N . ILE A 1 93 ? -16.019 -0.794 7.109 1.00 94.75 93 ILE A N 1
ATOM 765 C CA . ILE A 1 93 ? -16.899 -1.964 7.207 1.00 94.75 93 ILE A CA 1
ATOM 766 C C . ILE A 1 93 ? -16.266 -3.044 8.095 1.00 94.75 93 ILE A C 1
ATOM 768 O O . ILE A 1 93 ? -16.894 -3.534 9.036 1.00 94.75 93 ILE A O 1
ATOM 772 N N . GLY A 1 94 ? -15.013 -3.403 7.823 1.00 93.69 94 GLY A N 1
ATOM 773 C CA . GLY A 1 94 ? -14.293 -4.489 8.475 1.00 93.69 94 GLY A CA 1
ATOM 774 C C . GLY A 1 94 ? -14.137 -4.258 9.971 1.00 93.69 94 GLY A C 1
ATOM 775 O O . GLY A 1 94 ? -14.537 -5.105 10.771 1.00 93.69 94 GLY A O 1
ATOM 776 N N . PHE A 1 95 ? -13.629 -3.091 10.375 1.00 93.25 95 PHE A N 1
ATOM 777 C CA . PHE A 1 95 ? -13.437 -2.780 11.791 1.00 93.25 95 PHE A CA 1
ATOM 778 C C . PHE A 1 95 ? -14.735 -2.443 12.520 1.00 93.25 95 PHE A C 1
ATOM 780 O O . PHE A 1 95 ? -14.768 -2.568 13.745 1.00 93.25 95 PHE A O 1
ATOM 787 N N . PHE A 1 96 ? -15.804 -2.055 11.821 1.00 91.00 96 PHE A N 1
ATOM 788 C CA . PHE A 1 96 ? -17.132 -1.930 12.424 1.00 91.00 96 PHE A CA 1
ATOM 789 C C . PHE A 1 96 ? -17.737 -3.301 12.759 1.00 91.00 96 PHE A C 1
ATOM 791 O O . PHE A 1 96 ? -18.259 -3.484 13.859 1.00 91.00 96 PHE A O 1
ATOM 798 N N . LEU A 1 97 ? -17.635 -4.270 11.842 1.00 90.00 97 LEU A N 1
ATOM 799 C CA . LEU A 1 97 ? -18.209 -5.609 12.013 1.00 90.00 97 LEU A CA 1
ATOM 800 C C . LEU A 1 97 ? -17.351 -6.528 12.894 1.00 90.00 97 LEU A C 1
ATOM 802 O O . LEU A 1 97 ? -17.891 -7.298 13.687 1.00 90.00 97 LEU A O 1
ATOM 806 N N . PHE A 1 98 ? -16.021 -6.451 12.783 1.00 91.25 98 PHE A N 1
ATOM 807 C CA . PHE A 1 98 ? -15.090 -7.387 13.424 1.00 91.25 98 PHE A CA 1
ATOM 808 C C . PHE A 1 98 ? -13.942 -6.667 14.161 1.00 91.25 98 PHE A C 1
ATOM 810 O O . PHE A 1 98 ? -12.767 -6.894 13.865 1.00 91.25 98 PHE A O 1
ATOM 817 N N . PRO A 1 99 ? -14.232 -5.841 15.184 1.00 85.94 99 PRO A N 1
ATOM 818 C CA . PRO A 1 99 ? -13.278 -4.906 15.803 1.00 85.94 99 PRO A CA 1
ATOM 819 C C . PRO A 1 99 ? -12.013 -5.528 16.415 1.00 85.94 99 PRO A C 1
ATOM 821 O O . PRO A 1 99 ? -11.070 -4.801 16.737 1.00 85.94 99 PRO A O 1
ATOM 824 N N . ASN A 1 100 ? -12.000 -6.844 16.622 1.00 86.75 100 ASN A N 1
ATOM 825 C CA . ASN A 1 100 ? -10.911 -7.589 17.253 1.00 86.75 100 ASN A CA 1
ATOM 826 C C . ASN A 1 100 ? -10.158 -8.507 16.271 1.00 86.75 100 ASN A C 1
ATOM 828 O O . ASN A 1 100 ? -9.281 -9.255 16.690 1.00 86.75 100 ASN A O 1
ATOM 832 N N . GLN A 1 101 ? -10.481 -8.465 14.972 1.00 91.38 101 GLN A N 1
ATOM 833 C CA . GLN A 1 101 ? -9.886 -9.330 13.945 1.00 91.38 101 GLN A CA 1
ATOM 834 C C . GLN A 1 101 ? -8.968 -8.553 12.982 1.00 91.38 101 GLN A C 1
ATOM 836 O O . GLN A 1 101 ? -9.028 -8.780 11.776 1.00 91.38 101 GLN A O 1
ATOM 841 N N . THR A 1 102 ? -8.107 -7.663 13.505 1.00 93.19 102 THR A N 1
ATOM 842 C CA . THR A 1 102 ? -7.230 -6.760 12.723 1.00 93.19 102 THR A CA 1
ATOM 843 C C . THR A 1 102 ? -6.553 -7.478 11.555 1.00 93.19 102 THR A C 1
ATOM 845 O O . THR A 1 102 ? -6.836 -7.168 10.405 1.00 93.19 102 THR A O 1
ATOM 848 N N . ARG A 1 103 ? -5.736 -8.506 11.823 1.00 94.88 103 ARG A N 1
ATOM 849 C CA . ARG A 1 103 ? -4.999 -9.233 10.776 1.00 94.88 103 ARG A CA 1
ATOM 850 C C . ARG A 1 103 ? -5.898 -9.791 9.679 1.00 94.88 103 ARG A C 1
ATOM 852 O O . ARG A 1 103 ? -5.563 -9.719 8.504 1.00 94.88 103 ARG A O 1
ATOM 859 N N . ARG A 1 104 ? -7.037 -10.368 10.066 1.00 95.50 104 ARG A N 1
ATOM 860 C CA . ARG A 1 104 ? -7.969 -10.990 9.122 1.00 95.50 104 ARG A CA 1
ATOM 861 C C . ARG A 1 104 ? -8.610 -9.943 8.218 1.00 95.50 104 ARG A C 1
ATOM 863 O O . ARG A 1 104 ? -8.709 -10.186 7.023 1.00 95.50 104 ARG A O 1
ATOM 870 N N . ILE A 1 105 ? -9.004 -8.798 8.778 1.00 96.31 105 ILE A N 1
ATOM 871 C CA . ILE A 1 105 ? -9.552 -7.671 8.014 1.00 96.31 105 ILE A CA 1
ATOM 872 C C . ILE A 1 105 ? -8.527 -7.194 6.981 1.00 96.31 105 ILE A C 1
ATOM 874 O O . ILE A 1 105 ? -8.839 -7.182 5.795 1.00 96.31 105 ILE A O 1
ATOM 878 N N . LEU A 1 106 ? -7.290 -6.913 7.405 1.00 97.00 106 LEU A N 1
ATOM 879 C CA . LEU A 1 106 ? -6.250 -6.386 6.512 1.00 97.00 106 LEU A CA 1
ATOM 880 C C . LEU A 1 106 ? -5.850 -7.381 5.403 1.00 97.00 106 LEU A C 1
ATOM 882 O O . LEU A 1 106 ? -5.555 -6.978 4.279 1.00 97.00 106 LEU A O 1
ATOM 886 N N . LEU A 1 107 ? -5.869 -8.692 5.680 1.00 97.50 107 LEU A N 1
ATOM 887 C CA . LEU A 1 107 ? -5.639 -9.721 4.654 1.00 97.50 107 LEU A CA 1
ATOM 888 C C . LEU A 1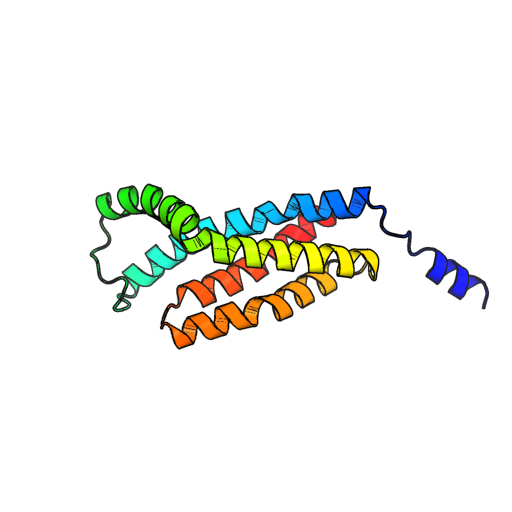 107 ? -6.797 -9.821 3.651 1.00 97.50 107 LEU A C 1
ATOM 890 O O . LEU A 1 107 ? -6.557 -10.036 2.466 1.00 97.50 107 LEU A O 1
ATOM 894 N N . ILE A 1 108 ? -8.043 -9.667 4.106 1.00 97.06 108 ILE A N 1
ATOM 895 C CA . ILE A 1 108 ? -9.219 -9.646 3.225 1.00 97.06 108 ILE A CA 1
ATOM 896 C C . ILE A 1 108 ? -9.206 -8.389 2.350 1.00 97.06 108 ILE A C 1
ATOM 898 O O . ILE A 1 108 ? -9.431 -8.486 1.149 1.00 97.06 108 ILE A O 1
ATOM 902 N N . GLU A 1 109 ? -8.893 -7.229 2.929 1.00 95.94 109 GLU A N 1
ATOM 903 C CA . GLU A 1 109 ? -8.651 -5.982 2.195 1.00 95.94 109 GLU A CA 1
ATOM 904 C C . GLU A 1 109 ? -7.637 -6.175 1.075 1.00 95.94 109 GLU A C 1
ATOM 906 O O . GLU A 1 109 ? -7.905 -5.837 -0.076 1.00 95.94 109 GLU A O 1
ATOM 911 N N . TRP A 1 110 ? -6.492 -6.767 1.414 1.00 97.62 110 TRP A N 1
ATOM 912 C CA . TRP A 1 110 ? -5.445 -7.093 0.459 1.00 97.62 110 TRP A CA 1
ATOM 913 C C . TRP A 1 110 ? -5.978 -7.980 -0.677 1.00 97.62 110 TRP A C 1
ATOM 915 O O . TRP A 1 110 ? -5.900 -7.592 -1.842 1.00 97.62 110 TRP A O 1
ATOM 925 N N . LEU A 1 111 ? -6.617 -9.107 -0.352 1.00 97.56 111 LEU A N 1
ATOM 926 C CA . LEU A 1 111 ? -7.171 -10.036 -1.344 1.00 97.56 111 LEU A CA 1
ATOM 927 C C . LEU A 1 111 ? -8.214 -9.402 -2.277 1.00 97.56 111 LEU A C 1
ATOM 929 O O . LEU A 1 111 ? -8.264 -9.757 -3.451 1.00 97.56 111 LEU A O 1
ATOM 933 N N . ILE A 1 112 ? -9.047 -8.490 -1.772 1.00 96.94 112 ILE A N 1
ATOM 934 C CA . ILE A 1 112 ? -10.128 -7.866 -2.550 1.00 96.94 112 ILE A CA 1
ATOM 935 C C . ILE A 1 112 ? -9.608 -6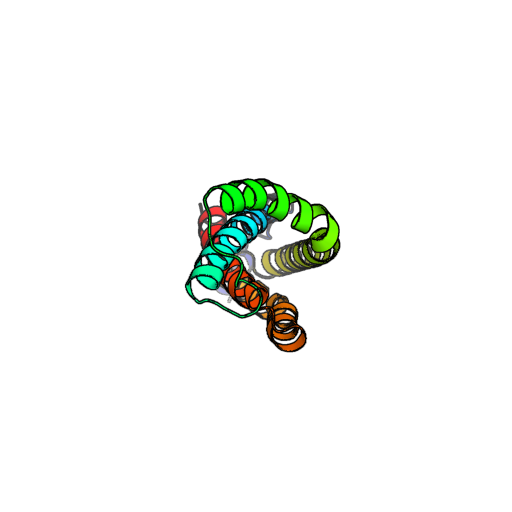.749 -3.461 1.00 96.94 112 ILE A C 1
ATOM 937 O O . ILE A 1 112 ? -10.140 -6.559 -4.552 1.00 96.94 112 ILE A O 1
ATOM 941 N N . ILE A 1 113 ? -8.584 -6.007 -3.037 1.00 96.00 113 ILE A N 1
ATOM 942 C CA . ILE A 1 113 ? -8.117 -4.798 -3.738 1.00 96.00 113 ILE A CA 1
ATOM 943 C C . ILE A 1 113 ? -7.033 -5.103 -4.786 1.00 96.00 113 ILE A C 1
ATOM 945 O O . ILE A 1 113 ? -6.851 -4.326 -5.718 1.00 96.00 113 ILE A O 1
ATOM 949 N N . ILE A 1 114 ? -6.324 -6.229 -4.682 1.00 96.31 114 ILE A N 1
ATOM 950 C CA . ILE A 1 114 ? -5.262 -6.614 -5.631 1.00 96.31 114 ILE A CA 1
ATOM 951 C C . ILE A 1 114 ? -5.706 -7.024 -7.032 1.00 96.31 114 ILE A C 1
ATOM 953 O O . ILE A 1 114 ? -4.931 -6.768 -7.952 1.00 96.31 114 ILE A O 1
ATOM 957 N N . PRO A 1 115 ? -6.852 -7.691 -7.268 1.00 95.69 115 PRO A N 1
ATOM 958 C CA . PRO A 1 115 ? -7.159 -8.235 -8.589 1.00 95.69 115 PRO A CA 1
ATOM 959 C C . PRO A 1 115 ? -6.991 -7.234 -9.749 1.00 95.69 115 PRO A C 1
ATOM 961 O O . PRO A 1 115 ? -6.382 -7.621 -10.745 1.00 95.69 115 PRO A O 1
ATOM 964 N N . PRO A 1 116 ? -7.385 -5.946 -9.628 1.00 93.06 116 PRO A N 1
ATOM 965 C CA . PRO A 1 116 ? -7.065 -4.925 -10.629 1.00 93.06 116 PRO A CA 1
ATOM 966 C C . PRO A 1 116 ? -5.563 -4.745 -10.896 1.00 93.06 116 PRO A C 1
ATOM 968 O O . PRO A 1 116 ? -5.167 -4.606 -12.046 1.00 93.06 116 PRO A O 1
ATOM 971 N N . PHE A 1 117 ? -4.714 -4.795 -9.867 1.00 93.69 117 PHE A N 1
ATOM 972 C CA . PHE A 1 117 ? -3.261 -4.658 -10.002 1.00 93.69 117 PHE A CA 1
ATOM 973 C C . PHE A 1 117 ? -2.682 -5.845 -10.768 1.00 93.69 117 PHE A C 1
ATOM 975 O O . PHE A 1 117 ? -1.903 -5.666 -11.698 1.00 93.69 117 PHE A O 1
ATOM 982 N N . VAL A 1 118 ? -3.078 -7.066 -10.399 1.00 95.88 118 VAL A N 1
ATOM 983 C CA . VAL A 1 118 ? -2.629 -8.281 -11.092 1.00 95.88 118 VAL A CA 1
ATOM 984 C C . VAL A 1 118 ? -3.103 -8.261 -12.540 1.00 95.88 118 VAL A C 1
ATOM 986 O O . VAL A 1 118 ? -2.308 -8.504 -13.442 1.00 95.88 118 VAL A O 1
ATOM 989 N N . TYR A 1 119 ? -4.366 -7.901 -12.777 1.00 95.12 119 TYR A N 1
ATOM 990 C CA . TYR A 1 119 ? -4.907 -7.740 -14.123 1.00 95.12 119 TYR A CA 1
ATOM 991 C C . TYR A 1 119 ? -4.094 -6.730 -14.944 1.00 95.12 119 TYR A C 1
ATOM 993 O O . TYR A 1 119 ? -3.660 -7.051 -16.047 1.00 95.12 119 TYR A O 1
ATOM 1001 N N . TRP A 1 120 ? -3.818 -5.541 -14.404 1.00 92.44 120 TRP A N 1
ATOM 1002 C CA . TRP A 1 120 ? -3.032 -4.516 -15.094 1.00 92.44 120 TRP A CA 1
ATOM 1003 C C . TRP A 1 120 ? -1.570 -4.898 -15.308 1.00 92.44 120 TRP A C 1
ATOM 1005 O O . TRP A 1 120 ? -0.986 -4.474 -16.306 1.00 92.44 120 TRP A O 1
ATOM 1015 N N . ALA A 1 121 ? -0.984 -5.707 -14.423 1.00 93.12 121 ALA A N 1
ATOM 1016 C CA . ALA A 1 121 ? 0.366 -6.223 -14.610 1.00 93.12 121 ALA A CA 1
ATOM 1017 C C . ALA A 1 121 ? 0.479 -7.015 -15.915 1.00 93.12 121 ALA A C 1
ATOM 1019 O O . ALA A 1 121 ? 1.393 -6.765 -16.695 1.00 93.12 121 ALA A O 1
ATOM 1020 N N . PHE A 1 122 ? -0.477 -7.912 -16.168 1.00 94.06 122 PHE A N 1
ATOM 1021 C CA . PHE A 1 122 ? -0.504 -8.732 -17.377 1.00 94.06 122 PHE A CA 1
ATOM 1022 C C . PHE A 1 122 ? -1.039 -7.968 -18.592 1.00 94.06 122 PHE A C 1
ATOM 1024 O O . PHE A 1 122 ? -0.452 -8.047 -19.665 1.00 94.06 122 PHE A O 1
ATOM 1031 N N . GLN A 1 123 ? -2.114 -7.189 -18.429 1.00 93.31 123 GLN A N 1
ATOM 1032 C CA . GLN A 1 123 ? -2.760 -6.470 -19.532 1.00 93.31 123 GLN A CA 1
ATOM 1033 C C . GLN A 1 123 ? -1.846 -5.425 -20.183 1.00 93.31 123 GLN A C 1
ATOM 1035 O O . GLN A 1 123 ? -1.933 -5.198 -21.388 1.00 93.31 123 GLN A O 1
ATOM 1040 N N . TYR A 1 124 ? -0.994 -4.767 -19.393 1.00 87.31 124 TYR A N 1
ATOM 1041 C CA . TYR A 1 124 ? -0.109 -3.701 -19.872 1.00 87.31 124 TYR A CA 1
ATOM 1042 C C . TYR A 1 124 ? 1.372 -4.088 -19.882 1.00 87.31 124 TYR A C 1
ATOM 1044 O O . TYR A 1 124 ? 2.213 -3.218 -20.143 1.00 87.31 124 TYR A O 1
ATOM 1052 N N . ASP A 1 125 ? 1.685 -5.354 -19.577 1.00 86.19 125 ASP A N 1
ATOM 1053 C CA . ASP A 1 125 ? 3.046 -5.862 -19.361 1.00 86.19 125 ASP A CA 1
ATOM 1054 C C . ASP A 1 125 ? 3.865 -4.905 -18.476 1.00 86.19 125 ASP A C 1
ATOM 1056 O O . ASP A 1 125 ? 4.918 -4.374 -18.840 1.00 86.19 125 ASP A O 1
ATOM 1060 N N . TYR A 1 126 ? 3.280 -4.559 -17.327 1.00 86.88 126 TYR A N 1
ATOM 1061 C CA . TYR A 1 126 ? 3.828 -3.561 -16.415 1.00 86.88 126 TYR A CA 1
ATOM 1062 C C . TYR A 1 126 ? 3.989 -4.148 -15.017 1.00 86.88 126 TYR A C 1
ATOM 1064 O O . TYR A 1 126 ? 3.154 -3.986 -14.125 1.00 86.88 126 TYR A O 1
ATOM 1072 N N . TRP A 1 127 ? 5.116 -4.836 -14.838 1.00 90.50 127 TRP A N 1
ATOM 1073 C CA . TRP A 1 127 ? 5.488 -5.600 -13.643 1.00 90.50 127 TRP A CA 1
ATOM 1074 C C . TRP A 1 127 ? 5.517 -4.784 -12.343 1.00 90.50 127 TRP A C 1
ATOM 1076 O O . TRP A 1 127 ? 5.411 -5.361 -11.258 1.00 90.50 127 TRP A O 1
ATOM 1086 N N . LEU A 1 128 ? 5.576 -3.448 -12.428 1.00 90.38 128 LEU A N 1
ATOM 1087 C CA . LEU A 1 128 ? 5.426 -2.560 -11.272 1.00 90.38 128 LEU A CA 1
ATOM 1088 C C . LEU A 1 128 ? 4.113 -2.822 -10.514 1.00 90.38 128 LEU A C 1
ATOM 1090 O O . LEU A 1 128 ? 4.088 -2.771 -9.289 1.00 90.38 128 LEU A O 1
ATOM 1094 N N . TRP A 1 129 ? 3.023 -3.170 -11.203 1.00 92.94 129 TRP A N 1
ATOM 1095 C CA . TRP A 1 129 ? 1.752 -3.467 -10.536 1.00 92.94 129 TRP A CA 1
ATOM 1096 C C . TRP A 1 129 ? 1.833 -4.677 -9.592 1.00 92.94 129 TRP A C 1
ATOM 1098 O O . TRP A 1 129 ? 1.205 -4.682 -8.527 1.00 92.94 129 TRP A O 1
ATOM 1108 N N . LEU A 1 130 ? 2.650 -5.683 -9.922 1.00 94.88 130 LEU A N 1
ATOM 1109 C CA . LEU A 1 130 ? 2.872 -6.836 -9.045 1.00 94.88 130 LEU A CA 1
ATOM 1110 C C . LEU A 1 130 ? 3.712 -6.460 -7.827 1.00 94.88 130 LEU A C 1
ATOM 1112 O O . LEU A 1 130 ? 3.367 -6.842 -6.708 1.00 94.88 130 LEU A O 1
ATOM 1116 N N . THR A 1 131 ? 4.769 -5.666 -8.002 1.00 95.56 131 THR A N 1
ATOM 1117 C CA . THR A 1 131 ? 5.573 -5.225 -6.856 1.00 95.56 131 THR A CA 1
ATOM 1118 C C . THR A 1 131 ? 4.772 -4.301 -5.938 1.00 95.56 131 THR A C 1
ATOM 1120 O O . THR A 1 131 ? 4.859 -4.441 -4.719 1.00 95.56 131 THR A O 1
ATOM 1123 N N . LEU A 1 132 ? 3.896 -3.446 -6.481 1.00 95.19 132 LEU A N 1
ATOM 1124 C CA . LEU A 1 132 ? 2.936 -2.656 -5.699 1.00 95.19 132 LEU A CA 1
ATOM 1125 C C . LEU A 1 132 ? 1.920 -3.535 -4.951 1.00 95.19 132 LEU A C 1
ATOM 1127 O O . LEU A 1 132 ? 1.592 -3.238 -3.804 1.00 95.19 132 LEU A O 1
ATOM 1131 N N . SER A 1 133 ? 1.477 -4.654 -5.533 1.00 96.62 133 SER A N 1
ATOM 1132 C CA . SER A 1 133 ? 0.599 -5.623 -4.849 1.00 96.62 133 SER A CA 1
ATOM 1133 C C . SER A 1 133 ? 1.280 -6.254 -3.627 1.00 96.62 133 SER A C 1
ATOM 1135 O O . SER A 1 133 ? 0.670 -6.412 -2.565 1.00 96.62 133 SER A O 1
ATOM 1137 N N . VAL A 1 134 ? 2.572 -6.573 -3.749 1.00 97.19 134 VAL A N 1
ATOM 1138 C CA . VAL A 1 134 ? 3.396 -7.065 -2.633 1.00 97.19 134 VAL A CA 1
ATOM 1139 C C . VAL A 1 134 ? 3.648 -5.954 -1.609 1.00 97.19 134 VAL A C 1
ATOM 1141 O O . VAL A 1 134 ? 3.532 -6.187 -0.407 1.00 97.19 134 VAL A O 1
ATOM 1144 N N . SER A 1 135 ? 3.922 -4.729 -2.063 1.00 97.56 135 SER A N 1
ATOM 1145 C CA . SER A 1 135 ? 4.061 -3.553 -1.196 1.00 97.56 135 SER A CA 1
ATOM 1146 C C . SER A 1 135 ? 2.806 -3.317 -0.364 1.00 97.56 135 SER A C 1
ATOM 1148 O O . SER A 1 135 ? 2.887 -3.064 0.841 1.00 97.56 135 SER A O 1
ATOM 1150 N N . PHE A 1 136 ? 1.629 -3.487 -0.971 1.00 97.81 136 PHE A N 1
ATOM 1151 C CA . PHE A 1 136 ? 0.368 -3.381 -0.258 1.00 97.81 136 PHE A CA 1
ATOM 1152 C C . PHE A 1 136 ? 0.266 -4.425 0.863 1.00 97.81 136 PHE A C 1
ATOM 1154 O O . PHE A 1 136 ? -0.093 -4.070 1.982 1.00 97.81 136 PHE A O 1
ATOM 1161 N N . LEU A 1 137 ? 0.687 -5.676 0.628 1.00 98.06 137 LEU A N 1
ATOM 1162 C CA . LEU A 1 137 ? 0.728 -6.700 1.683 1.00 98.06 137 LEU A CA 1
ATOM 1163 C C . LEU A 1 137 ? 1.640 -6.285 2.837 1.00 98.06 137 LEU A C 1
ATOM 1165 O O . LEU A 1 137 ? 1.253 -6.330 4.002 1.00 98.06 137 LEU A O 1
ATOM 1169 N N . ILE A 1 138 ? 2.870 -5.887 2.510 1.00 97.94 138 ILE A N 1
ATOM 1170 C CA . ILE A 1 138 ? 3.887 -5.539 3.505 1.00 97.94 138 ILE A CA 1
ATOM 1171 C C . ILE A 1 138 ? 3.402 -4.361 4.348 1.00 97.94 138 ILE A C 1
ATOM 1173 O O . ILE A 1 138 ? 3.473 -4.395 5.576 1.00 97.94 138 ILE A O 1
ATOM 1177 N N . THR A 1 139 ? 2.859 -3.333 3.704 1.00 98.06 139 THR A N 1
ATOM 1178 C CA . THR A 1 139 ? 2.335 -2.154 4.395 1.00 98.06 139 THR A CA 1
ATOM 1179 C C . THR A 1 139 ? 1.090 -2.462 5.225 1.00 98.06 139 THR A C 1
ATOM 1181 O O . THR A 1 139 ? 0.966 -1.899 6.310 1.00 98.06 139 THR A O 1
ATOM 1184 N N . GLN A 1 140 ? 0.242 -3.416 4.821 1.00 97.44 140 GLN A N 1
ATOM 1185 C CA . GLN A 1 140 ? -0.839 -3.940 5.667 1.00 97.44 140 GLN A CA 1
ATOM 1186 C C . GLN A 1 140 ? -0.304 -4.622 6.938 1.00 97.44 140 GLN A C 1
ATOM 1188 O O . GLN A 1 140 ? -0.795 -4.372 8.038 1.00 97.44 140 GLN A O 1
ATOM 1193 N N . LEU A 1 141 ? 0.764 -5.417 6.832 1.00 97.19 141 LEU A N 1
ATOM 1194 C CA . LEU A 1 141 ? 1.404 -6.040 7.999 1.00 97.19 141 LEU A CA 1
ATOM 1195 C C . LEU A 1 141 ? 2.063 -5.010 8.931 1.00 97.19 141 LEU A C 1
ATOM 1197 O O . LEU A 1 141 ? 2.105 -5.206 10.147 1.00 97.19 141 LEU A O 1
ATOM 1201 N N . ILE A 1 142 ? 2.585 -3.902 8.397 1.00 97.12 142 ILE A N 1
ATOM 1202 C CA . ILE A 1 142 ? 3.108 -2.812 9.234 1.00 97.12 142 ILE A CA 1
ATOM 1203 C C . ILE A 1 142 ? 1.953 -2.043 9.890 1.00 97.12 142 ILE A C 1
ATOM 1205 O O . ILE A 1 142 ? 2.012 -1.770 11.090 1.00 97.12 142 ILE A O 1
ATOM 1209 N N . LYS A 1 143 ? 0.879 -1.754 9.145 1.00 96.25 143 LYS A N 1
ATOM 1210 C CA . LYS A 1 143 ? -0.352 -1.140 9.660 1.00 96.25 143 LYS A CA 1
ATOM 1211 C C . LYS A 1 143 ? -0.932 -1.940 10.826 1.00 96.25 143 LYS A C 1
ATOM 1213 O O . LYS A 1 143 ? -1.275 -1.351 11.847 1.00 96.25 143 LYS A O 1
ATOM 1218 N N . GLU A 1 144 ? -0.945 -3.272 10.739 1.00 96.19 144 GLU A N 1
ATOM 1219 C CA . GLU A 1 144 ? -1.351 -4.155 11.841 1.00 96.19 144 GLU A CA 1
ATOM 1220 C C . GLU A 1 144 ? -0.592 -3.841 13.140 1.00 96.19 144 GLU A C 1
ATOM 1222 O O . GLU A 1 144 ? -1.202 -3.677 14.199 1.00 96.19 144 GLU A O 1
ATOM 1227 N N . LYS A 1 145 ? 0.739 -3.717 13.059 1.00 95.12 145 LYS A N 1
ATOM 1228 C CA . LYS A 1 145 ? 1.592 -3.409 14.217 1.00 95.12 145 LYS A CA 1
ATOM 1229 C C . LYS A 1 145 ? 1.288 -2.031 14.802 1.00 95.12 145 LYS A C 1
ATOM 1231 O O . LYS A 1 145 ? 1.368 -1.871 16.014 1.00 95.12 145 LYS A O 1
ATOM 1236 N N . ILE A 1 146 ? 0.944 -1.053 13.963 1.00 94.12 146 ILE A N 1
ATOM 1237 C CA . ILE A 1 146 ? 0.597 0.308 14.396 1.00 94.12 146 ILE A CA 1
ATOM 1238 C C . ILE A 1 146 ? -0.768 0.324 15.091 1.00 94.12 146 ILE A C 1
ATOM 1240 O O . ILE A 1 146 ? -0.908 0.956 16.131 1.00 94.12 146 ILE A O 1
ATOM 1244 N N . ILE A 1 147 ? -1.764 -0.381 14.548 1.00 92.56 147 ILE A N 1
ATOM 1245 C CA . ILE A 1 147 ? -3.124 -0.437 15.111 1.00 92.56 147 ILE A CA 1
ATOM 1246 C C . ILE A 1 147 ? -3.151 -1.159 16.462 1.00 92.56 147 ILE A C 1
ATOM 1248 O O . ILE A 1 147 ? -3.949 -0.807 17.331 1.00 92.56 147 ILE A O 1
ATOM 1252 N N . ASN A 1 148 ? -2.318 -2.190 16.617 1.00 89.00 148 ASN A N 1
ATOM 1253 C CA . ASN A 1 148 ? -2.267 -3.013 17.824 1.00 89.00 148 ASN A CA 1
ATOM 1254 C C . ASN A 1 148 ? -1.324 -2.456 18.910 1.00 89.00 148 ASN A C 1
ATOM 1256 O O . ASN A 1 148 ? -1.235 -3.061 19.980 1.00 89.00 148 ASN A O 1
ATOM 1260 N N . LYS A 1 149 ? -0.621 -1.350 18.641 1.00 83.75 149 LYS A N 1
ATOM 1261 C CA . LYS A 1 149 ? 0.212 -0.628 19.612 1.00 83.75 149 LYS A CA 1
ATOM 1262 C C . LYS A 1 149 ? -0.627 0.361 20.421 1.00 83.75 149 LYS A C 1
ATOM 1264 O O . LYS A 1 149 ? -0.362 0.466 21.637 1.00 83.75 149 LYS A O 1
#

Radius of gyration: 19.07 Å; chains: 1; bounding box: 50×34×53 Å